Protein AF-A0A173KRX0-F1 (afdb_monomer)

Foldseek 3Di:
DPVPPDDPPDPDDDDDDDDPLLVLLVVLLVLCCVPPVPPDQFALPPFDDDDQQDDDPPDDPVVSVLLRLLLQLLLQLCNVCVPLLSQLSPDPPPDPSNVVSCVVSVVSSVVSDDPPDDRDDDSSSSNSSNSVNSSVSVVRRVVVVVVD

Mean predicted aligned error: 7.64 Å

Nearest PDB structures (foldseek):
  8dpv-assembly1_A  TM=2.371E-01  e=1.004E+00  Homo sapiens
  3hmx-assembly1_B  TM=1.964E-01  e=2.268E+00  Homo sapiens
  3qwr-assembly1_B  TM=2.441E-01  e=6.955E+00  Homo sapiens

Solvent-accessible surface area (backbone atoms only — not comparable to full-atom values): 8894 Å² total; per-residue (Å²): 139,67,82,84,74,68,55,103,80,79,77,86,83,78,91,83,78,81,56,66,68,61,52,52,18,55,50,24,40,51,51,34,55,73,76,43,68,89,54,75,82,70,77,54,90,86,55,76,86,82,89,65,88,78,72,60,92,94,60,56,72,66,59,45,50,52,53,38,51,50,40,52,36,22,38,46,17,31,63,72,31,42,61,36,44,49,47,32,53,72,27,56,87,95,36,71,59,25,55,51,22,48,60,66,34,42,63,33,42,58,75,51,54,62,97,90,65,91,81,88,79,52,71,70,59,51,51,19,30,34,18,41,31,48,37,55,51,50,54,51,42,57,50,62,60,74,76,108

Structure (mmCIF, N/CA/C/O backbone):
data_AF-A0A173KRX0-F1
#
_entry.id   AF-A0A173KRX0-F1
#
loop_
_atom_site.group_PDB
_atom_site.id
_atom_site.type_symbol
_atom_site.label_atom_id
_atom_site.label_alt_id
_atom_site.label_comp_id
_atom_site.label_asym_id
_atom_site.label_entity_id
_atom_site.label_seq_id
_atom_site.pdbx_PDB_ins_code
_atom_site.Cartn_x
_atom_site.Cartn_y
_atom_site.Cartn_z
_atom_site.occupancy
_atom_site.B_iso_or_equiv
_atom_site.auth_seq_id
_atom_site.auth_comp_id
_atom_site.auth_asym_id
_atom_site.auth_atom_id
_atom_site.pdbx_PDB_model_num
ATOM 1 N N . MET A 1 1 ? -28.549 6.363 -14.916 1.00 44.50 1 MET A N 1
ATOM 2 C CA . MET A 1 1 ? -28.142 7.748 -14.575 1.00 44.50 1 MET A CA 1
ATOM 3 C C . MET A 1 1 ? -26.772 8.143 -15.168 1.00 44.50 1 MET A C 1
ATOM 5 O O . MET A 1 1 ? -26.168 9.082 -14.681 1.00 44.50 1 MET A O 1
ATOM 9 N N . LEU A 1 2 ? -26.300 7.483 -16.242 1.00 48.38 2 LEU A N 1
ATOM 10 C CA . LEU A 1 2 ? -25.045 7.814 -16.955 1.00 48.38 2 LEU A CA 1
ATOM 11 C C . LEU A 1 2 ? -25.269 8.595 -18.266 1.00 48.38 2 LEU A C 1
ATOM 13 O O . LEU A 1 2 ? -24.358 9.235 -18.773 1.00 48.38 2 LEU A O 1
ATOM 17 N N . LEU A 1 3 ? -26.500 8.603 -18.787 1.00 51.94 3 LEU A N 1
ATOM 18 C CA . LEU A 1 3 ? -26.854 9.247 -20.059 1.00 51.94 3 LEU A CA 1
ATOM 19 C C . LEU A 1 3 ? -26.832 10.786 -20.043 1.00 51.94 3 LEU A C 1
ATOM 21 O O . LEU A 1 3 ? -26.983 11.395 -21.092 1.00 51.94 3 LEU A O 1
ATOM 25 N N . LYS A 1 4 ? -26.653 11.429 -18.882 1.00 53.41 4 LYS A N 1
ATOM 26 C CA . LYS A 1 4 ? -26.661 12.900 -18.767 1.00 53.41 4 LYS A CA 1
ATOM 27 C C . LYS A 1 4 ? -25.275 13.554 -18.809 1.00 53.41 4 LYS A C 1
ATOM 29 O O . LYS A 1 4 ? -25.204 14.775 -18.800 1.00 53.41 4 LYS A O 1
ATOM 34 N N . VAL A 1 5 ? -24.192 12.773 -18.838 1.00 56.44 5 VAL A N 1
ATOM 35 C CA . VAL A 1 5 ? -22.811 13.306 -18.802 1.00 56.44 5 VAL A CA 1
ATOM 36 C C . VAL A 1 5 ? -22.152 13.300 -20.189 1.00 56.44 5 VAL A C 1
ATOM 38 O O . VAL A 1 5 ? -21.197 14.032 -20.431 1.00 56.44 5 VAL A O 1
ATOM 41 N N . ALA A 1 6 ? -22.688 12.528 -21.136 1.00 51.81 6 ALA A N 1
ATOM 42 C CA . ALA A 1 6 ? -22.221 12.516 -22.515 1.00 51.81 6 ALA A CA 1
ATOM 43 C C . ALA A 1 6 ? -22.904 13.635 -23.316 1.00 51.81 6 ALA A C 1
ATOM 45 O O . ALA A 1 6 ? -23.933 13.421 -23.950 1.00 51.81 6 ALA A O 1
ATOM 46 N N . ILE A 1 7 ? -22.346 14.844 -23.285 1.00 59.34 7 ILE A N 1
ATOM 47 C CA . ILE A 1 7 ? -22.603 15.811 -24.359 1.00 59.34 7 ILE A CA 1
ATOM 48 C C . ILE A 1 7 ? -21.869 15.341 -25.624 1.00 59.34 7 ILE A C 1
ATOM 50 O O . ILE A 1 7 ? -20.777 14.777 -25.528 1.00 59.34 7 ILE A O 1
ATOM 54 N N . ASN A 1 8 ? -22.492 15.558 -26.789 1.00 55.41 8 ASN A N 1
ATOM 55 C CA . ASN A 1 8 ? -22.179 15.010 -28.127 1.00 55.41 8 ASN A CA 1
ATOM 56 C C . ASN A 1 8 ? -20.752 15.259 -28.679 1.00 55.41 8 ASN A C 1
ATOM 58 O O . ASN A 1 8 ? -20.499 15.047 -29.861 1.00 55.41 8 ASN A O 1
ATOM 62 N N . SER A 1 9 ? -19.809 15.698 -27.853 1.00 56.34 9 SER A N 1
ATOM 63 C CA . SER A 1 9 ? -18.443 16.063 -28.230 1.00 56.34 9 SER A CA 1
ATOM 64 C C . SER A 1 9 ? -17.357 15.529 -27.285 1.00 56.34 9 SER A C 1
ATOM 66 O O . SER A 1 9 ? -16.184 15.670 -27.611 1.00 56.34 9 SER A O 1
ATOM 68 N N . CYS A 1 10 ? -17.688 14.888 -26.153 1.00 59.56 10 CYS A N 1
ATOM 69 C CA . CYS A 1 10 ? -16.671 14.559 -25.138 1.00 59.56 10 CYS A CA 1
ATOM 70 C C . CYS A 1 10 ? -16.221 13.093 -25.052 1.00 59.56 10 CYS A C 1
ATOM 72 O O . CYS A 1 10 ? -15.238 12.841 -24.367 1.00 59.56 10 CYS A O 1
ATOM 74 N N . LEU A 1 11 ? -16.871 12.130 -25.717 1.00 61.84 11 LEU A N 1
ATOM 75 C CA . LEU A 1 11 ? -16.482 10.706 -25.617 1.00 61.84 11 LEU A CA 1
ATOM 76 C C . LEU A 1 11 ? -16.755 9.865 -26.881 1.00 61.84 11 LEU A C 1
ATOM 78 O O . LEU A 1 11 ? -16.624 8.647 -26.835 1.00 61.84 11 LEU A O 1
ATOM 82 N N . LEU A 1 12 ? -17.159 10.474 -28.001 1.00 58.03 12 LEU A N 1
ATOM 83 C CA . LEU A 1 12 ? -17.610 9.711 -29.176 1.00 58.03 12 LEU A CA 1
ATOM 84 C C . LEU A 1 12 ? -16.459 9.198 -30.053 1.00 58.03 12 LEU A C 1
ATOM 86 O O . LEU A 1 12 ? -16.559 8.097 -30.587 1.00 58.03 12 LEU A O 1
ATOM 90 N N . ASN A 1 13 ? -15.354 9.945 -30.150 1.00 64.12 13 ASN A N 1
ATOM 91 C CA . ASN A 1 13 ? -14.238 9.611 -31.035 1.00 64.12 13 ASN A CA 1
ATOM 92 C C . ASN A 1 13 ? -12.912 9.682 -30.261 1.00 64.12 13 ASN A C 1
ATOM 94 O O . ASN A 1 13 ? -12.391 10.766 -30.006 1.00 64.12 13 ASN A O 1
ATOM 98 N N . GLY A 1 14 ? -12.365 8.526 -29.885 1.00 63.56 14 GLY A N 1
ATOM 99 C CA . GLY A 1 14 ? -11.047 8.412 -29.263 1.00 63.56 14 GLY A CA 1
ATOM 100 C C . GLY A 1 14 ? -10.710 6.964 -28.914 1.00 63.56 14 GLY A C 1
ATOM 101 O O . GLY A 1 14 ? -11.547 6.235 -28.389 1.00 63.56 14 GLY A O 1
ATOM 102 N N . SER A 1 15 ? -9.482 6.528 -29.196 1.00 69.75 15 SER A N 1
ATOM 103 C CA . SER A 1 15 ? -8.978 5.248 -28.696 1.00 69.75 15 SER A CA 1
ATOM 104 C C . SER A 1 15 ? -8.484 5.436 -27.261 1.00 69.75 15 SER A C 1
ATOM 106 O O . SER A 1 15 ? -7.408 5.994 -27.042 1.00 69.75 15 SER A O 1
ATOM 108 N N . MET A 1 16 ? -9.260 4.993 -26.273 1.00 68.56 16 MET A N 1
ATOM 109 C CA . MET A 1 16 ? -8.800 4.948 -24.883 1.00 68.56 16 MET A CA 1
ATOM 110 C C . MET A 1 16 ? -8.031 3.651 -24.636 1.00 68.56 16 MET A C 1
ATOM 112 O O . MET A 1 16 ? -8.561 2.560 -24.832 1.00 68.56 16 MET A O 1
ATOM 116 N N . THR A 1 17 ? -6.792 3.760 -24.164 1.00 74.50 17 THR A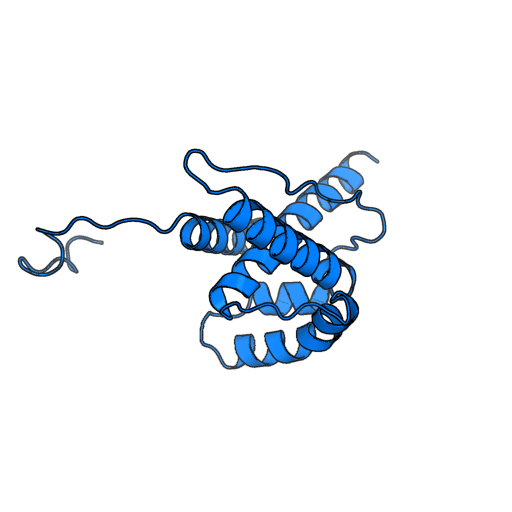 N 1
ATOM 117 C CA . THR A 1 17 ? -6.023 2.611 -23.675 1.00 74.50 17 THR A CA 1
ATOM 118 C C . THR A 1 17 ? -6.045 2.593 -22.155 1.00 74.50 17 THR A C 1
ATOM 120 O O . THR A 1 17 ? -5.657 3.570 -21.513 1.00 74.50 17 THR A O 1
ATOM 123 N N . LEU A 1 18 ? -6.458 1.474 -21.564 1.00 74.56 18 LEU A N 1
ATOM 124 C CA . LEU A 1 18 ? -6.331 1.267 -20.126 1.00 74.56 18 LEU A CA 1
ATOM 125 C C . LEU A 1 18 ? -4.895 0.868 -19.796 1.00 74.56 18 LEU A C 1
ATOM 127 O O . LEU A 1 18 ? -4.373 -0.120 -20.312 1.00 74.56 18 LEU A O 1
ATOM 131 N N . ASN A 1 19 ? -4.264 1.616 -18.896 1.00 81.94 19 ASN A N 1
ATOM 132 C CA . ASN A 1 19 ? -3.000 1.197 -18.315 1.00 81.94 19 ASN A CA 1
ATOM 133 C C . ASN A 1 19 ? -3.265 0.024 -17.354 1.00 81.94 19 ASN A C 1
ATOM 135 O O . ASN A 1 19 ? -4.010 0.165 -16.382 1.00 81.94 19 ASN A O 1
ATOM 139 N N . SER A 1 20 ? -2.667 -1.137 -17.626 1.00 79.25 20 SER A N 1
ATOM 140 C CA . SER A 1 20 ? -2.907 -2.368 -16.863 1.00 79.25 20 SER A CA 1
ATOM 141 C C . SER A 1 20 ? -2.507 -2.244 -15.391 1.00 79.25 20 SER A C 1
ATOM 143 O O . SER A 1 20 ? -3.209 -2.761 -14.521 1.00 79.25 20 SER A O 1
ATOM 145 N N . SER A 1 21 ? -1.428 -1.519 -15.090 1.00 78.00 21 SER A N 1
ATOM 146 C CA . SER A 1 21 ? -0.987 -1.254 -13.718 1.00 78.00 21 SER A CA 1
ATOM 147 C C . SER A 1 21 ? -1.972 -0.351 -12.979 1.00 78.00 21 SER A C 1
ATOM 149 O O . SER A 1 21 ? -2.309 -0.637 -11.834 1.00 78.00 21 SER A O 1
ATOM 151 N N . ALA A 1 22 ? -2.484 0.694 -13.635 1.00 82.25 22 ALA A N 1
ATOM 152 C CA . ALA A 1 22 ? -3.478 1.587 -13.045 1.00 82.25 22 ALA A CA 1
ATOM 153 C C . ALA A 1 22 ? -4.817 0.886 -12.798 1.00 82.25 22 ALA A C 1
ATOM 155 O O . ALA A 1 22 ? -5.406 1.035 -11.729 1.00 82.25 22 ALA A O 1
ATOM 156 N N . TYR A 1 23 ? -5.266 0.070 -13.754 1.00 87.06 23 TYR A N 1
ATOM 157 C CA . TYR A 1 23 ? -6.458 -0.756 -13.590 1.00 87.06 23 TYR A CA 1
ATOM 158 C C . TYR A 1 23 ? -6.307 -1.732 -12.416 1.00 87.06 23 TYR A C 1
ATOM 160 O O . TYR A 1 23 ? -7.178 -1.804 -11.552 1.00 87.06 23 TYR A O 1
ATOM 168 N N . ARG A 1 24 ? -5.179 -2.452 -12.342 1.00 87.19 24 ARG A N 1
ATOM 169 C CA . ARG A 1 24 ? -4.897 -3.403 -11.256 1.00 87.19 24 ARG A CA 1
ATOM 170 C C . ARG A 1 24 ? -4.844 -2.713 -9.891 1.00 87.19 24 ARG A C 1
ATOM 172 O O . ARG A 1 24 ? -5.403 -3.241 -8.936 1.00 87.19 24 ARG A O 1
ATOM 179 N N . ALA A 1 25 ? -4.214 -1.541 -9.813 1.00 87.69 25 ALA A N 1
ATOM 180 C CA . ALA A 1 25 ? -4.172 -0.726 -8.602 1.00 87.69 25 ALA A CA 1
ATOM 181 C C . ALA A 1 25 ? -5.584 -0.365 -8.114 1.00 87.69 25 ALA A C 1
ATOM 183 O O . ALA A 1 25 ? -5.920 -0.628 -6.962 1.00 87.69 25 ALA A O 1
ATOM 184 N N . ALA A 1 26 ? -6.426 0.163 -9.007 1.00 90.25 26 ALA A N 1
ATOM 185 C CA . ALA A 1 26 ? -7.807 0.511 -8.683 1.00 90.25 26 ALA A CA 1
ATOM 186 C C . ALA A 1 26 ? -8.639 -0.716 -8.274 1.00 90.25 26 ALA A C 1
ATOM 188 O O . ALA A 1 26 ? -9.442 -0.639 -7.348 1.00 90.25 26 ALA A O 1
ATOM 189 N N . ALA A 1 27 ? -8.428 -1.864 -8.924 1.00 93.44 27 ALA A N 1
ATOM 190 C CA . ALA A 1 27 ? -9.130 -3.096 -8.583 1.00 93.44 27 ALA A CA 1
ATOM 191 C C . ALA A 1 27 ? -8.831 -3.547 -7.145 1.00 93.44 27 ALA A C 1
ATOM 193 O O . ALA A 1 27 ? -9.764 -3.829 -6.398 1.00 93.44 27 ALA A O 1
ATOM 194 N N . TYR A 1 28 ? -7.561 -3.586 -6.730 1.00 95.31 28 TYR A N 1
ATOM 195 C CA . TYR A 1 28 ? -7.213 -4.004 -5.367 1.00 95.31 28 TYR A CA 1
ATOM 196 C C . TYR A 1 28 ? -7.640 -3.007 -4.295 1.00 95.31 28 TYR A C 1
ATOM 198 O O . TYR A 1 28 ? -8.037 -3.432 -3.211 1.00 95.31 28 TYR A O 1
ATOM 206 N N . ASP A 1 29 ? -7.615 -1.711 -4.604 1.00 93.12 29 ASP A N 1
ATOM 207 C CA . ASP A 1 29 ? -8.164 -0.684 -3.721 1.00 93.12 29 ASP A CA 1
ATOM 208 C C . ASP A 1 29 ? -9.649 -0.956 -3.430 1.00 93.12 29 ASP A C 1
ATOM 210 O O . ASP A 1 29 ? -10.054 -1.089 -2.272 1.00 93.12 29 ASP A O 1
ATOM 214 N N . VAL A 1 30 ? -10.450 -1.167 -4.479 1.00 95.00 30 VAL A N 1
ATOM 215 C CA . VAL A 1 30 ? -11.880 -1.479 -4.349 1.00 95.00 30 VAL A CA 1
ATOM 216 C C . VAL A 1 30 ? -12.105 -2.817 -3.644 1.00 95.00 30 VAL A C 1
ATOM 218 O O . VAL A 1 30 ? -12.923 -2.886 -2.728 1.00 95.00 30 VAL A O 1
ATOM 221 N N . LEU A 1 31 ? -11.379 -3.872 -4.023 1.00 97.38 31 LEU A N 1
ATOM 222 C CA . LEU A 1 31 ? -11.508 -5.194 -3.399 1.00 97.38 31 LEU A CA 1
ATOM 223 C C . LEU A 1 31 ? -11.237 -5.134 -1.892 1.00 97.38 31 LEU A C 1
ATOM 225 O O . LEU A 1 31 ? -11.996 -5.698 -1.105 1.00 97.38 31 LEU A O 1
ATOM 229 N N . TYR A 1 32 ? -10.214 -4.389 -1.465 1.00 97.31 32 TYR A N 1
ATOM 230 C CA . TYR A 1 32 ? -9.931 -4.214 -0.045 1.00 97.31 32 TYR A CA 1
ATOM 231 C C . TYR A 1 32 ? -11.054 -3.467 0.686 1.00 97.31 32 TYR A C 1
ATOM 233 O O . TYR A 1 32 ? -11.481 -3.878 1.768 1.00 97.31 32 TYR A O 1
ATOM 241 N N . HIS A 1 33 ? -11.588 -2.400 0.084 1.00 96.69 33 HIS A N 1
ATOM 242 C CA . HIS A 1 33 ? -12.721 -1.669 0.649 1.00 96.69 33 HIS A CA 1
ATOM 243 C C . HIS A 1 33 ? -13.977 -2.535 0.784 1.00 96.69 33 HIS A C 1
ATOM 245 O O . HIS A 1 33 ? -14.727 -2.381 1.750 1.00 96.69 33 HIS A O 1
ATOM 251 N N . LEU A 1 34 ? -14.240 -3.418 -0.178 1.00 96.81 34 LEU A N 1
ATOM 252 C CA . LEU A 1 34 ? -15.401 -4.303 -0.140 1.00 96.81 34 LEU A CA 1
ATOM 253 C C . LEU A 1 34 ? -15.255 -5.363 0.952 1.00 96.81 34 LEU A C 1
ATOM 255 O O . LEU A 1 34 ? -16.171 -5.528 1.759 1.00 96.81 34 LEU A O 1
ATOM 259 N N . ASP A 1 35 ? -14.094 -6.011 1.017 1.00 96.75 35 ASP A N 1
ATOM 260 C CA . ASP A 1 35 ? -13.918 -7.209 1.832 1.00 96.75 35 ASP A CA 1
ATOM 261 C C . ASP A 1 35 ? -13.461 -6.917 3.267 1.00 96.75 35 ASP A C 1
ATOM 263 O O . ASP A 1 35 ? -13.807 -7.683 4.161 1.00 96.75 35 ASP A O 1
ATOM 267 N N . PHE A 1 36 ? -12.686 -5.851 3.511 1.00 96.62 36 PHE A N 1
ATOM 268 C CA . PHE A 1 36 ? -11.933 -5.678 4.767 1.00 96.62 36 PHE A CA 1
ATOM 269 C C . PHE A 1 36 ? -12.142 -4.332 5.478 1.00 96.62 36 PHE A C 1
ATOM 271 O O . PHE A 1 36 ? -11.699 -4.169 6.617 1.00 96.62 36 PHE A O 1
ATOM 278 N N . LYS A 1 37 ? -12.855 -3.353 4.892 1.00 95.50 37 LYS A N 1
ATOM 279 C CA . LYS A 1 37 ? -13.011 -2.016 5.521 1.00 95.50 37 LYS A CA 1
ATOM 280 C C . LYS A 1 37 ? -13.641 -2.039 6.920 1.00 95.50 37 LYS A C 1
ATOM 282 O O . LYS A 1 37 ? -13.422 -1.115 7.700 1.00 95.50 37 LYS A O 1
ATOM 287 N N . LYS A 1 38 ? -14.449 -3.062 7.218 1.00 94.81 38 LYS A N 1
ATOM 288 C CA . LYS A 1 38 ? -15.143 -3.237 8.505 1.00 94.81 38 LYS A CA 1
ATOM 289 C C . LYS A 1 38 ? -14.391 -4.149 9.477 1.00 94.81 38 LYS A C 1
ATOM 291 O O . LYS A 1 38 ? -14.804 -4.262 10.623 1.00 94.81 38 LYS A O 1
ATOM 296 N N . GLU A 1 39 ? -13.324 -4.802 9.027 1.00 91.38 39 GLU A N 1
ATOM 297 C CA . GLU A 1 39 ? -12.532 -5.713 9.851 1.00 91.38 39 GLU A CA 1
ATOM 298 C C . GLU A 1 39 ? -11.404 -4.965 10.560 1.00 91.38 39 GLU A C 1
ATOM 300 O O . GLU A 1 39 ? -10.896 -3.952 10.059 1.00 91.38 39 GLU A O 1
ATOM 305 N N . ALA A 1 40 ? -11.016 -5.480 11.727 1.00 88.25 40 ALA A N 1
ATOM 306 C CA . ALA A 1 40 ? -9.809 -5.040 12.409 1.00 88.25 40 ALA A CA 1
ATOM 307 C C . ALA A 1 40 ? -8.565 -5.362 11.555 1.00 88.25 40 ALA A C 1
ATOM 309 O O . ALA A 1 40 ? -8.607 -6.289 10.741 1.00 88.25 40 ALA A O 1
ATOM 310 N N . PRO A 1 41 ? -7.457 -4.615 11.716 1.00 87.06 41 PRO A N 1
ATOM 311 C CA . PRO A 1 41 ? -6.189 -4.968 11.088 1.00 87.06 41 PRO A CA 1
ATOM 312 C C . PRO A 1 41 ? -5.804 -6.418 11.408 1.00 87.06 41 PRO A C 1
ATOM 314 O O . PRO A 1 41 ? -5.862 -6.840 12.562 1.00 87.06 41 PRO A O 1
ATOM 317 N N . LEU A 1 42 ? -5.440 -7.173 10.374 1.00 90.75 42 LEU A N 1
ATOM 318 C CA . LEU A 1 42 ? -5.009 -8.562 10.498 1.00 90.75 42 LEU A CA 1
ATOM 319 C C . LEU A 1 42 ? -3.501 -8.626 10.767 1.00 90.75 42 LEU A C 1
ATOM 321 O O . LEU A 1 42 ? -2.750 -7.754 10.331 1.00 90.75 42 LEU A O 1
ATOM 325 N N . ASP A 1 43 ? -3.070 -9.681 11.456 1.00 89.88 43 ASP A N 1
ATOM 326 C CA . ASP A 1 43 ? -1.653 -10.008 11.607 1.00 89.88 43 ASP A CA 1
ATOM 327 C C . ASP A 1 43 ? -1.168 -10.848 10.414 1.00 89.88 43 ASP A C 1
ATOM 329 O O . ASP A 1 43 ? -1.811 -11.823 10.014 1.00 89.88 43 ASP A O 1
ATOM 333 N N . PHE A 1 44 ? -0.019 -10.469 9.852 1.00 93.69 44 PHE A N 1
ATOM 334 C CA . PHE A 1 44 ? 0.606 -11.123 8.701 1.00 93.69 44 PHE A CA 1
ATOM 335 C C . PHE A 1 44 ? 1.888 -11.892 9.050 1.00 93.69 44 PHE A C 1
ATOM 337 O O . PHE A 1 44 ? 2.510 -12.466 8.153 1.00 93.69 44 PHE A O 1
ATOM 344 N N . SER A 1 45 ? 2.281 -11.939 10.327 1.00 87.31 45 SER A N 1
ATOM 345 C CA . SER A 1 45 ? 3.520 -12.570 10.806 1.00 87.31 45 SER A CA 1
ATOM 346 C C . SER A 1 45 ? 3.665 -14.045 10.403 1.00 87.31 45 SER A C 1
ATOM 348 O O . SER A 1 45 ? 4.760 -14.503 10.088 1.00 87.31 45 SER A O 1
ATOM 350 N N . SER A 1 46 ? 2.551 -14.779 10.352 1.00 86.81 46 SER A N 1
ATOM 351 C CA . SER A 1 46 ? 2.500 -16.217 10.044 1.00 86.81 46 SER A CA 1
ATOM 352 C C . SER A 1 46 ? 2.143 -16.539 8.589 1.00 86.81 46 SER A C 1
ATOM 354 O O . SER A 1 46 ? 2.003 -17.707 8.226 1.00 86.81 46 SER A O 1
ATOM 356 N N . ILE A 1 47 ? 1.985 -15.523 7.737 1.00 92.50 47 ILE A N 1
ATOM 357 C CA . ILE A 1 47 ? 1.560 -15.705 6.347 1.00 92.50 47 ILE A CA 1
ATOM 358 C C . ILE A 1 47 ? 2.770 -15.958 5.462 1.00 92.50 47 ILE A C 1
ATOM 360 O O . ILE A 1 47 ? 3.717 -15.170 5.451 1.00 92.50 47 ILE A O 1
ATOM 364 N N . THR A 1 48 ? 2.721 -17.025 4.667 1.00 86.19 48 THR A N 1
ATOM 365 C CA . THR A 1 48 ? 3.783 -17.362 3.712 1.00 86.19 48 THR A CA 1
ATOM 366 C C . THR A 1 48 ? 4.056 -16.208 2.739 1.00 86.19 48 THR A C 1
ATOM 368 O O . THR A 1 48 ? 3.121 -15.473 2.398 1.00 86.19 48 THR A O 1
ATOM 371 N N . PRO A 1 49 ? 5.307 -16.025 2.276 1.00 84.50 49 PRO A N 1
ATOM 372 C CA . PRO A 1 49 ? 5.640 -15.013 1.277 1.00 84.50 49 PRO A CA 1
ATOM 373 C C . PRO A 1 49 ? 4.763 -15.119 0.029 1.00 84.50 49 PRO A C 1
ATOM 375 O O . PRO A 1 49 ? 4.411 -16.214 -0.414 1.00 84.50 49 PRO A O 1
ATOM 378 N N . ILE A 1 50 ? 4.387 -13.970 -0.529 1.00 86.12 50 ILE A N 1
ATOM 379 C CA . ILE A 1 50 ? 3.552 -13.915 -1.722 1.00 86.12 50 ILE A CA 1
ATOM 380 C C . ILE A 1 50 ? 4.440 -13.968 -2.966 1.00 86.12 50 ILE A C 1
ATOM 382 O O . ILE A 1 50 ? 5.335 -13.148 -3.149 1.00 86.12 50 ILE A O 1
ATOM 386 N N . GLU A 1 51 ? 4.127 -14.876 -3.889 1.00 84.25 51 GLU A N 1
ATOM 387 C CA . GLU A 1 51 ? 4.791 -14.916 -5.192 1.00 84.25 51 GLU A CA 1
ATOM 388 C C . GLU A 1 51 ? 4.210 -13.862 -6.154 1.00 84.25 51 GLU A C 1
ATOM 390 O O . GLU A 1 51 ? 2.995 -13.784 -6.396 1.00 84.25 51 GLU A O 1
ATOM 395 N N . TYR A 1 52 ? 5.095 -13.036 -6.723 1.00 80.50 52 TYR A N 1
ATOM 396 C CA . TYR A 1 52 ? 4.756 -11.889 -7.583 1.00 80.50 52 TYR A CA 1
ATOM 397 C C . TYR A 1 52 ? 5.225 -12.029 -9.042 1.00 80.50 52 TYR A C 1
ATOM 399 O O . TYR A 1 52 ? 5.092 -11.085 -9.825 1.00 80.50 52 TYR A O 1
ATOM 407 N N . VAL A 1 53 ? 5.738 -13.202 -9.425 1.00 64.81 53 VAL A N 1
ATOM 408 C CA . VAL A 1 53 ? 6.500 -13.459 -10.668 1.00 64.81 53 VAL A CA 1
ATOM 409 C C . VAL A 1 53 ? 5.643 -13.549 -11.947 1.00 64.81 53 VAL A C 1
ATOM 411 O O . VAL A 1 53 ? 6.048 -14.134 -12.946 1.00 64.81 53 VAL A O 1
ATOM 414 N N . GLN A 1 54 ? 4.442 -12.973 -11.963 1.00 63.91 54 GLN A N 1
ATOM 415 C CA . GLN A 1 54 ? 3.559 -13.065 -13.128 1.00 63.91 54 GLN A CA 1
ATOM 416 C C . GLN A 1 54 ? 3.912 -11.998 -14.173 1.00 63.91 54 GLN A C 1
ATOM 418 O O . GLN A 1 54 ? 3.656 -10.806 -13.973 1.00 63.91 54 GLN A O 1
ATOM 423 N N . ARG A 1 55 ? 4.493 -12.437 -15.298 1.00 63.19 55 ARG A N 1
ATOM 424 C CA . ARG A 1 55 ? 4.779 -11.608 -16.479 1.00 63.19 55 ARG A CA 1
ATOM 425 C C . ARG A 1 55 ? 3.526 -11.500 -17.349 1.00 63.19 55 ARG A C 1
ATOM 427 O O . ARG A 1 55 ? 2.996 -12.508 -17.810 1.00 63.19 55 ARG A O 1
ATOM 434 N N . GLY A 1 56 ? 3.063 -10.277 -17.601 1.00 66.06 56 GLY A N 1
ATOM 435 C CA . GLY A 1 56 ? 1.982 -10.036 -18.559 1.00 66.06 56 GLY A CA 1
ATOM 436 C C . GLY A 1 56 ? 2.426 -10.312 -20.001 1.00 66.06 56 GLY A C 1
ATOM 437 O O . GLY A 1 56 ? 3.584 -10.088 -20.360 1.00 66.06 56 GLY A O 1
ATOM 438 N N . LYS A 1 57 ? 1.504 -10.773 -20.855 1.00 68.50 57 LYS A N 1
ATOM 439 C CA . LYS A 1 57 ? 1.758 -10.926 -22.297 1.00 68.50 57 LYS A CA 1
ATOM 440 C C . LYS A 1 57 ? 2.140 -9.562 -22.897 1.00 68.50 57 LYS A C 1
ATOM 442 O O . LYS A 1 57 ? 1.401 -8.600 -22.725 1.00 68.50 57 LYS A O 1
ATOM 447 N N 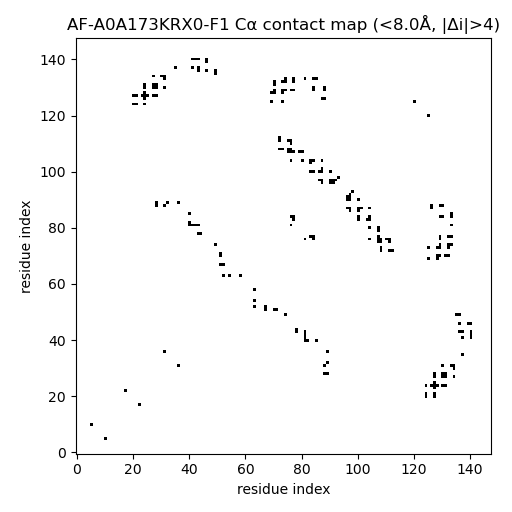. GLY A 1 58 ? 3.278 -9.490 -23.593 1.00 70.75 58 GLY A N 1
ATOM 448 C CA . GLY A 1 58 ? 3.776 -8.255 -24.224 1.00 70.75 58 GLY A CA 1
ATOM 449 C C . GLY A 1 58 ? 4.631 -7.346 -23.329 1.00 70.75 58 GLY A C 1
ATOM 450 O O . GLY A 1 58 ? 4.992 -6.256 -23.751 1.00 70.75 58 GLY A O 1
ATOM 451 N N . MET A 1 59 ? 4.969 -7.781 -22.113 1.00 74.31 59 MET A N 1
ATOM 452 C CA . MET A 1 59 ? 5.793 -7.021 -21.169 1.00 74.31 59 MET A CA 1
ATOM 453 C C . MET A 1 59 ? 7.286 -7.341 -21.340 1.00 74.31 59 MET A C 1
ATOM 455 O O . MET A 1 59 ? 7.643 -8.515 -21.499 1.00 74.31 59 MET A O 1
ATOM 459 N N . THR A 1 60 ? 8.161 -6.331 -21.287 1.00 81.12 60 THR A N 1
ATOM 460 C CA . THR A 1 60 ? 9.624 -6.526 -21.329 1.00 81.12 60 THR A CA 1
ATOM 461 C C . THR A 1 60 ? 10.128 -7.222 -20.055 1.00 81.12 60 THR A C 1
ATOM 463 O O . THR A 1 60 ? 9.390 -7.353 -19.072 1.00 81.12 60 THR A O 1
ATOM 466 N N . ALA A 1 61 ? 11.356 -7.745 -20.074 1.00 78.19 61 ALA A N 1
ATOM 467 C CA . ALA A 1 61 ? 11.932 -8.392 -18.892 1.00 78.19 61 ALA A CA 1
ATOM 468 C C . ALA A 1 61 ? 12.261 -7.356 -17.804 1.00 78.19 61 ALA A C 1
ATOM 470 O O . ALA A 1 61 ? 12.051 -7.601 -16.617 1.00 78.19 61 ALA A O 1
ATOM 471 N N . GLU A 1 62 ? 12.701 -6.180 -18.231 1.00 76.94 62 GLU A N 1
ATOM 472 C CA . GLU A 1 62 ? 13.069 -5.030 -17.419 1.00 76.94 62 GLU A CA 1
ATOM 473 C C . GLU A 1 62 ? 11.847 -4.463 -16.692 1.00 76.94 62 GLU A C 1
ATOM 475 O O . GLU A 1 62 ? 11.871 -4.301 -15.470 1.00 76.94 62 GLU A O 1
ATOM 480 N N . ASP A 1 63 ? 10.735 -4.263 -17.408 1.00 74.88 63 ASP A N 1
ATOM 481 C CA . ASP A 1 63 ? 9.475 -3.843 -16.791 1.00 74.88 63 ASP A CA 1
ATOM 482 C C . ASP A 1 63 ? 9.005 -4.882 -15.767 1.00 74.88 63 ASP A C 1
ATOM 484 O O . ASP A 1 63 ? 8.482 -4.534 -14.705 1.00 74.88 63 ASP A O 1
ATOM 488 N N . ALA A 1 64 ? 9.168 -6.175 -16.077 1.00 76.31 64 ALA A N 1
ATOM 489 C CA . ALA A 1 64 ? 8.709 -7.260 -15.209 1.00 76.31 64 ALA A CA 1
ATOM 490 C C . ALA A 1 64 ? 9.523 -7.307 -13.916 1.00 76.31 64 ALA A C 1
ATOM 492 O O . ALA A 1 64 ? 8.951 -7.456 -12.831 1.00 76.31 64 ALA A O 1
ATOM 493 N N . ALA A 1 65 ? 10.835 -7.099 -14.021 1.00 78.06 65 ALA A N 1
ATOM 494 C CA . ALA A 1 65 ? 11.717 -6.938 -12.877 1.00 78.06 65 ALA A CA 1
ATOM 495 C C . ALA A 1 65 ? 11.311 -5.720 -12.033 1.00 78.06 65 ALA A C 1
ATOM 497 O O . ALA A 1 65 ? 11.121 -5.860 -10.825 1.00 78.06 65 ALA A O 1
ATOM 498 N N . GLY A 1 66 ? 11.074 -4.560 -12.656 1.00 79.25 66 GLY A N 1
ATOM 499 C CA . GLY A 1 66 ? 10.664 -3.339 -11.956 1.00 79.25 66 GLY A CA 1
ATOM 500 C C . GLY A 1 66 ? 9.357 -3.495 -11.170 1.00 79.25 66 GLY A C 1
ATOM 501 O O . GLY A 1 66 ? 9.288 -3.135 -9.993 1.00 79.25 66 GLY A O 1
ATOM 502 N N . GLN A 1 67 ? 8.326 -4.098 -11.774 1.00 81.75 67 GLN A N 1
ATOM 503 C CA . GLN A 1 67 ? 7.066 -4.374 -11.069 1.00 81.75 67 GLN A CA 1
ATOM 504 C C . GLN A 1 67 ? 7.242 -5.388 -9.934 1.00 81.75 67 GLN A C 1
ATOM 506 O O . GLN A 1 67 ? 6.620 -5.244 -8.882 1.00 81.75 67 GLN A O 1
ATOM 511 N N . SER A 1 68 ? 8.082 -6.407 -10.130 1.00 84.50 68 SER A N 1
ATOM 512 C CA . SER A 1 68 ? 8.382 -7.404 -9.100 1.00 84.50 68 SER A CA 1
ATOM 513 C C . SER A 1 68 ? 9.053 -6.766 -7.882 1.00 84.50 68 SER A C 1
ATOM 515 O O . SER A 1 68 ? 8.643 -7.030 -6.753 1.00 84.50 68 SER A O 1
ATOM 517 N N . VAL A 1 69 ? 10.015 -5.860 -8.094 1.00 88.12 69 VAL A N 1
ATOM 518 C CA . VAL A 1 69 ? 10.683 -5.128 -7.005 1.00 88.12 69 VAL A CA 1
ATOM 519 C C . VAL A 1 69 ? 9.686 -4.277 -6.218 1.00 88.12 69 VAL A C 1
ATOM 521 O O . VAL A 1 69 ? 9.653 -4.367 -4.994 1.00 88.12 69 VAL A O 1
ATOM 524 N N . LEU A 1 70 ? 8.822 -3.507 -6.891 1.00 89.81 70 LEU A N 1
ATOM 525 C CA . LEU A 1 70 ? 7.827 -2.673 -6.201 1.00 89.81 70 LEU A CA 1
ATOM 526 C C . LEU A 1 70 ? 6.787 -3.492 -5.433 1.00 89.81 70 LEU A C 1
ATOM 528 O O . LEU A 1 70 ? 6.384 -3.097 -4.341 1.00 89.81 70 LEU A O 1
ATOM 532 N N . ARG A 1 71 ? 6.381 -4.650 -5.962 1.00 91.19 71 ARG A N 1
ATOM 533 C CA . ARG A 1 71 ? 5.486 -5.575 -5.255 1.00 91.19 71 ARG A CA 1
ATOM 534 C C . ARG A 1 71 ? 6.133 -6.150 -4.001 1.00 91.19 71 ARG A C 1
ATOM 536 O O . ARG A 1 71 ? 5.486 -6.176 -2.962 1.00 91.19 71 ARG A O 1
ATOM 543 N N . LYS A 1 72 ? 7.401 -6.563 -4.080 1.00 91.81 72 LYS A N 1
ATOM 544 C CA . LYS A 1 72 ? 8.156 -7.069 -2.923 1.00 91.81 72 LYS A CA 1
ATOM 545 C C . LYS A 1 72 ? 8.369 -5.991 -1.862 1.00 91.81 72 LYS A C 1
ATOM 547 O O . LYS A 1 72 ? 8.196 -6.268 -0.679 1.00 91.81 72 LYS A O 1
ATOM 552 N N . LEU A 1 73 ? 8.687 -4.765 -2.283 1.00 93.25 73 LEU A N 1
ATOM 553 C CA . LEU A 1 73 ? 8.788 -3.614 -1.386 1.00 93.25 73 LEU A CA 1
ATOM 554 C C . LEU A 1 73 ? 7.460 -3.364 -0.658 1.00 93.25 73 LEU A C 1
ATOM 556 O O . LEU A 1 73 ? 7.447 -3.201 0.559 1.00 93.25 73 LEU A O 1
ATOM 560 N N . ALA A 1 74 ? 6.345 -3.370 -1.393 1.00 95.06 74 ALA A N 1
ATOM 561 C CA . ALA A 1 74 ? 5.019 -3.187 -0.818 1.00 95.06 74 ALA A CA 1
ATOM 562 C C . ALA A 1 74 ? 4.628 -4.324 0.142 1.00 95.06 74 ALA A C 1
ATOM 564 O O . ALA A 1 74 ? 4.129 -4.033 1.222 1.00 95.06 74 ALA A O 1
ATOM 565 N N . ASP A 1 75 ? 4.883 -5.591 -0.207 1.00 95.50 75 ASP A N 1
ATOM 566 C CA . ASP A 1 75 ? 4.653 -6.749 0.678 1.00 95.50 75 ASP A CA 1
ATOM 567 C C . ASP A 1 75 ? 5.401 -6.589 2.004 1.00 95.50 75 ASP A C 1
ATOM 569 O O . ASP A 1 75 ? 4.799 -6.622 3.077 1.00 95.50 75 ASP A O 1
ATOM 573 N N . CYS A 1 76 ? 6.703 -6.304 1.928 1.00 95.00 76 CYS A N 1
ATOM 574 C CA . CYS A 1 76 ? 7.528 -6.065 3.105 1.00 95.00 76 CYS A CA 1
ATOM 575 C C . CYS A 1 76 ? 6.970 -4.916 3.962 1.00 95.00 76 CYS A C 1
ATOM 577 O O . CYS A 1 76 ? 6.716 -5.104 5.153 1.00 95.00 76 CYS A O 1
ATOM 579 N N . ALA A 1 77 ? 6.686 -3.754 3.364 1.00 96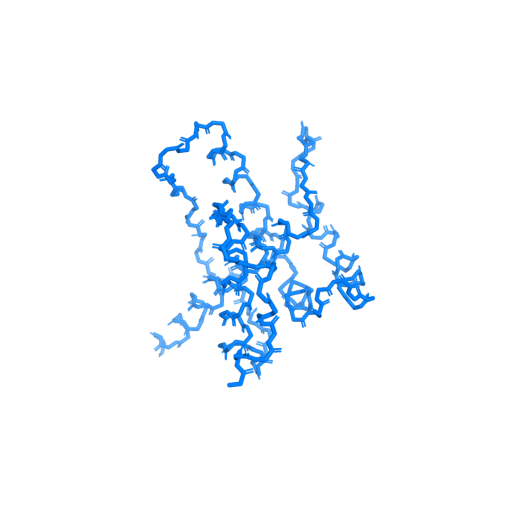.00 77 ALA A N 1
ATOM 580 C CA . ALA A 1 77 ? 6.181 -2.599 4.106 1.00 96.00 77 ALA A CA 1
ATOM 581 C C . ALA A 1 77 ? 4.820 -2.869 4.766 1.00 96.00 77 ALA A C 1
ATOM 583 O O . ALA A 1 77 ? 4.591 -2.453 5.900 1.00 96.00 77 ALA A O 1
ATOM 584 N N . VAL A 1 78 ? 3.928 -3.605 4.096 1.00 97.12 78 VAL A N 1
ATOM 585 C CA . VAL A 1 78 ? 2.626 -3.999 4.654 1.00 97.12 78 VAL A CA 1
ATOM 586 C C . VAL A 1 78 ? 2.786 -4.961 5.831 1.00 97.12 78 VAL A C 1
ATOM 588 O O . VAL A 1 78 ? 2.041 -4.855 6.800 1.00 97.12 78 VAL A O 1
ATOM 591 N N . ARG A 1 79 ? 3.748 -5.887 5.784 1.00 95.88 79 ARG A N 1
ATOM 592 C CA . ARG A 1 79 ? 4.031 -6.798 6.905 1.00 95.88 79 ARG A CA 1
ATOM 593 C C . ARG A 1 79 ? 4.603 -6.070 8.116 1.00 95.88 79 ARG A C 1
ATOM 595 O O . ARG A 1 79 ? 4.254 -6.421 9.238 1.00 95.88 79 ARG A O 1
ATOM 602 N N . HIS A 1 80 ? 5.445 -5.062 7.894 1.00 95.56 80 HIS A N 1
ATOM 603 C CA . HIS A 1 80 ? 6.016 -4.245 8.967 1.00 95.56 80 HIS A CA 1
ATOM 604 C C . HIS A 1 80 ? 5.016 -3.242 9.561 1.00 95.56 80 HIS A C 1
ATOM 606 O O . HIS A 1 80 ? 5.027 -3.012 10.769 1.00 95.56 80 HIS A O 1
ATOM 612 N N . GLY A 1 81 ? 4.129 -2.681 8.736 1.00 96.25 81 GLY A N 1
ATOM 613 C CA . GLY A 1 81 ? 3.142 -1.681 9.143 1.00 96.25 81 GLY A CA 1
ATOM 614 C C . GLY A 1 81 ? 1.734 -1.975 8.622 1.00 96.25 81 GLY A C 1
ATOM 615 O O . GLY A 1 81 ? 1.218 -1.185 7.827 1.00 96.25 81 GLY A O 1
ATOM 616 N N . PRO A 1 82 ? 1.067 -3.064 9.055 1.00 96.38 82 PRO A N 1
ATOM 617 C CA . PRO A 1 82 ? -0.236 -3.460 8.511 1.00 96.38 82 PRO A CA 1
ATOM 618 C C . PRO A 1 82 ? -1.327 -2.414 8.769 1.00 96.38 82 PRO A C 1
ATOM 620 O O . PRO A 1 82 ? -2.159 -2.145 7.900 1.00 96.38 82 PRO A O 1
ATOM 623 N N . SER A 1 83 ? -1.301 -1.774 9.941 1.00 96.75 83 SER A N 1
ATOM 624 C CA . SER A 1 83 ? -2.236 -0.702 10.299 1.00 96.75 83 SER A CA 1
ATOM 625 C C . SER A 1 83 ? -2.033 0.553 9.449 1.00 96.75 83 SER A C 1
ATOM 627 O O . SER A 1 83 ? -3.010 1.098 8.937 1.00 96.75 83 SER A O 1
ATOM 629 N N . ASP A 1 84 ? -0.786 0.982 9.247 1.00 97.75 84 ASP A N 1
ATOM 630 C CA . ASP A 1 84 ? -0.462 2.177 8.456 1.00 97.75 84 ASP A CA 1
ATOM 631 C C . ASP A 1 84 ? -0.762 1.950 6.968 1.00 97.75 84 ASP A C 1
ATOM 633 O O . ASP A 1 84 ? -1.352 2.801 6.298 1.00 97.75 84 ASP A O 1
ATOM 637 N N . ALA A 1 85 ? -0.458 0.753 6.456 1.00 97.62 85 ALA A N 1
ATOM 638 C CA . ALA A 1 85 ? -0.819 0.352 5.102 1.00 97.62 85 ALA A CA 1
ATOM 639 C C . ALA A 1 85 ? -2.338 0.366 4.893 1.00 97.62 85 ALA A C 1
ATOM 641 O O . ALA A 1 85 ? -2.829 0.881 3.886 1.00 97.62 85 ALA A O 1
ATOM 642 N N . ARG A 1 86 ? -3.098 -0.150 5.864 1.00 97.75 86 ARG A N 1
ATOM 643 C CA . ARG A 1 86 ? -4.563 -0.112 5.839 1.00 97.75 86 ARG A CA 1
ATOM 644 C C . ARG A 1 86 ? -5.099 1.314 5.841 1.00 97.75 86 ARG A C 1
ATOM 646 O O . ARG A 1 86 ? -6.024 1.603 5.084 1.00 97.75 86 ARG A O 1
ATOM 653 N N . GLN A 1 87 ? -4.539 2.200 6.662 1.00 97.38 87 GLN A N 1
ATOM 654 C CA . GLN A 1 87 ? -4.922 3.614 6.663 1.00 97.38 87 GLN A CA 1
ATOM 655 C C . GLN A 1 87 ? -4.693 4.254 5.291 1.00 97.38 87 GLN A C 1
ATOM 657 O O . GLN A 1 87 ? -5.566 4.968 4.804 1.00 97.38 87 GLN A O 1
ATOM 662 N N . LEU A 1 88 ? -3.568 3.953 4.636 1.00 97.62 88 LEU A N 1
ATOM 663 C CA . LEU A 1 88 ? -3.269 4.484 3.308 1.00 97.62 88 LEU A CA 1
ATOM 664 C C . LEU A 1 88 ? -4.249 3.993 2.237 1.00 97.62 88 LEU A C 1
ATOM 666 O O . LEU A 1 88 ? -4.716 4.793 1.419 1.00 97.62 88 LEU A O 1
ATOM 670 N N . VAL A 1 89 ? -4.557 2.695 2.229 1.00 97.12 89 VAL A N 1
ATOM 671 C CA . VAL A 1 89 ? -5.491 2.103 1.258 1.00 97.12 89 VAL A CA 1
ATOM 672 C C . VAL A 1 89 ? -6.890 2.683 1.445 1.00 97.12 89 VAL A C 1
ATOM 674 O O . VAL A 1 89 ? -7.508 3.090 0.473 1.00 97.12 89 VAL A O 1
ATOM 677 N N . LEU A 1 90 ? -7.362 2.832 2.684 1.00 96.62 90 LEU A N 1
ATOM 678 C CA . LEU A 1 90 ? -8.699 3.374 2.954 1.00 96.62 90 LEU A CA 1
ATOM 679 C C . LEU A 1 90 ? -8.806 4.902 2.827 1.00 96.62 90 LEU A C 1
ATOM 681 O O . LEU A 1 90 ? -9.908 5.451 2.874 1.00 96.62 90 LEU A O 1
ATOM 685 N N . ALA A 1 91 ? -7.684 5.611 2.696 1.00 96.88 91 ALA A N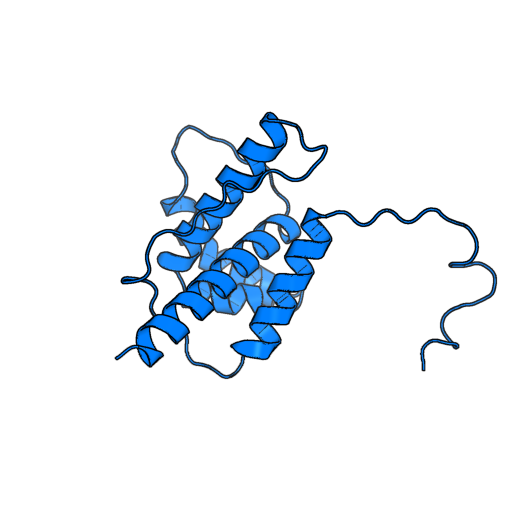 1
ATOM 686 C CA . ALA A 1 91 ? -7.695 7.057 2.545 1.00 96.88 91 ALA A CA 1
ATOM 687 C C . ALA A 1 91 ? -8.218 7.468 1.153 1.00 96.88 91 ALA A C 1
ATOM 689 O O . ALA A 1 91 ? -7.777 6.908 0.142 1.00 96.88 91 ALA A O 1
ATOM 690 N N . PRO A 1 92 ? -9.078 8.500 1.050 1.00 94.06 92 PRO A N 1
ATOM 691 C CA . PRO A 1 92 ? -9.492 9.038 -0.242 1.00 94.06 92 PRO A CA 1
ATOM 692 C C . PRO A 1 92 ? -8.295 9.549 -1.052 1.00 94.06 92 PRO A C 1
ATOM 694 O O . PRO A 1 92 ? -7.430 10.248 -0.515 1.00 94.06 92 PRO A O 1
ATOM 697 N N . ILE A 1 93 ? -8.258 9.230 -2.346 1.00 90.62 93 ILE A N 1
ATOM 698 C CA . ILE A 1 93 ? -7.177 9.644 -3.251 1.00 90.62 93 ILE A CA 1
ATOM 699 C C . ILE A 1 93 ? -7.094 11.175 -3.319 1.00 90.62 93 ILE A C 1
ATOM 701 O O . ILE A 1 93 ? -8.111 11.857 -3.434 1.00 90.62 93 ILE A O 1
ATOM 705 N N . GLY A 1 94 ? -5.878 11.717 -3.248 1.00 90.69 94 GLY A N 1
ATOM 706 C CA . GLY A 1 94 ? -5.598 13.153 -3.302 1.00 90.69 94 GLY A CA 1
ATOM 707 C C . GLY A 1 94 ? -5.918 13.913 -2.012 1.00 90.69 94 GLY A C 1
ATOM 708 O O . GLY A 1 94 ? -5.781 15.133 -1.977 1.00 90.69 94 GLY A O 1
ATOM 709 N N . SER A 1 95 ? -6.342 13.226 -0.949 1.00 96.00 95 SER A N 1
ATOM 710 C CA . SER A 1 95 ? -6.703 13.869 0.316 1.00 96.00 95 SER A CA 1
ATOM 711 C C . SER A 1 95 ? -5.500 14.137 1.230 1.00 96.00 95 SER A C 1
ATOM 713 O O . SER A 1 95 ? -4.425 13.540 1.111 1.00 96.00 95 SER A O 1
ATOM 715 N N . VAL A 1 96 ? -5.709 15.007 2.223 1.00 97.31 96 VAL A N 1
ATOM 716 C CA . VAL A 1 96 ? -4.758 15.211 3.330 1.00 97.31 96 VAL A CA 1
ATOM 717 C C . VAL A 1 96 ? -4.552 13.913 4.118 1.00 97.31 96 VAL A C 1
ATOM 719 O O . VAL A 1 96 ? -3.425 13.609 4.507 1.00 97.31 96 VAL A O 1
ATOM 722 N N . ALA A 1 97 ? -5.610 13.110 4.286 1.00 97.25 97 ALA A N 1
ATOM 723 C CA . ALA A 1 97 ? -5.533 11.811 4.950 1.00 97.25 97 ALA A CA 1
ATOM 724 C C . ALA A 1 97 ? -4.603 10.841 4.205 1.00 97.25 97 ALA A C 1
ATOM 726 O O . ALA A 1 97 ? -3.788 10.175 4.835 1.00 97.25 97 ALA A O 1
ATOM 727 N N . GLU A 1 98 ? -4.651 10.814 2.870 1.00 96.75 98 GLU A N 1
ATOM 728 C CA . GLU A 1 98 ? -3.732 9.995 2.070 1.00 96.75 98 GLU A CA 1
ATOM 729 C C . GLU A 1 98 ? -2.283 10.458 2.242 1.00 96.75 98 GLU A C 1
ATOM 731 O O . GLU A 1 98 ? -1.382 9.640 2.418 1.00 96.75 98 GLU A O 1
ATOM 736 N N . THR A 1 99 ? -2.047 11.771 2.246 1.00 97.00 99 THR A N 1
ATOM 737 C CA . THR A 1 99 ? -0.700 12.319 2.459 1.00 97.00 99 THR A CA 1
ATOM 738 C C . THR A 1 99 ? -0.158 11.973 3.845 1.00 97.00 99 THR A C 1
ATOM 740 O O . THR A 1 99 ? 0.997 11.564 3.959 1.00 97.00 99 THR A O 1
ATOM 743 N N . SER A 1 100 ? -0.986 12.082 4.884 1.00 97.88 100 SER A N 1
ATOM 744 C CA . SER A 1 100 ? -0.616 11.700 6.248 1.00 97.88 100 SER A CA 1
ATOM 745 C C . SER A 1 100 ? -0.330 10.200 6.363 1.00 97.88 100 SER A C 1
ATOM 747 O O . SER A 1 100 ? 0.699 9.825 6.923 1.00 97.88 100 SER A O 1
ATOM 749 N N . ALA A 1 101 ? -1.166 9.350 5.760 1.00 97.94 101 ALA A N 1
ATOM 750 C CA . ALA A 1 101 ? -0.976 7.903 5.769 1.00 97.94 101 ALA A CA 1
ATOM 751 C C . ALA A 1 101 ? 0.295 7.469 5.016 1.00 97.94 101 ALA A C 1
ATOM 753 O O . ALA A 1 101 ? 0.997 6.563 5.458 1.00 97.94 101 ALA A O 1
ATOM 754 N N . PHE A 1 102 ? 0.657 8.153 3.924 1.00 97.44 102 PHE A N 1
ATOM 755 C CA . PHE A 1 102 ? 1.965 7.958 3.290 1.00 97.44 102 PHE A CA 1
ATOM 756 C C . PHE A 1 102 ? 3.119 8.293 4.238 1.00 97.44 102 PHE A C 1
ATOM 758 O O . PHE A 1 102 ? 4.096 7.548 4.291 1.00 97.44 102 PHE A O 1
ATOM 765 N N . GLY A 1 103 ? 3.011 9.392 4.988 1.00 97.31 103 GLY A N 1
ATOM 766 C CA . GLY A 1 103 ? 4.006 9.771 5.991 1.00 97.31 103 GLY A CA 1
ATOM 767 C C . GLY A 1 103 ? 4.186 8.690 7.057 1.00 97.31 103 GLY A C 1
ATOM 768 O O . GLY A 1 103 ? 5.316 8.300 7.335 1.00 97.31 103 GLY A O 1
ATOM 769 N N . ALA A 1 104 ? 3.084 8.145 7.577 1.00 97.88 104 ALA A N 1
ATOM 770 C CA . ALA A 1 104 ? 3.103 7.061 8.561 1.00 97.88 104 ALA A CA 1
ATOM 771 C C . ALA A 1 104 ? 3.721 5.763 8.014 1.00 97.88 104 ALA A C 1
ATOM 773 O O . ALA A 1 104 ? 4.448 5.079 8.725 1.00 97.88 104 ALA A O 1
ATOM 774 N N . LEU A 1 105 ? 3.490 5.444 6.737 1.00 97.12 105 LEU A N 1
ATOM 775 C CA . LEU A 1 105 ? 4.016 4.226 6.116 1.00 97.12 105 LEU A CA 1
ATOM 776 C C . LEU A 1 105 ? 5.483 4.345 5.659 1.00 97.12 105 LEU A C 1
ATOM 778 O O . LEU A 1 105 ? 6.151 3.337 5.428 1.00 97.12 105 LEU A O 1
ATOM 782 N N . THR A 1 106 ? 6.001 5.568 5.520 1.00 95.12 106 THR A N 1
ATOM 783 C CA . THR A 1 106 ? 7.352 5.835 4.995 1.00 95.12 106 THR A CA 1
ATOM 784 C C . THR A 1 106 ? 8.467 5.104 5.759 1.00 95.12 106 THR A C 1
ATOM 786 O O . THR A 1 106 ? 9.311 4.508 5.093 1.00 95.12 106 THR A O 1
ATOM 789 N N . PRO A 1 107 ? 8.496 5.062 7.106 1.00 96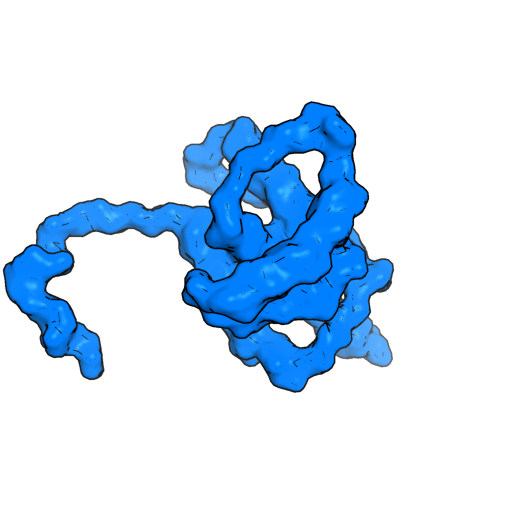.12 107 PRO A N 1
ATOM 790 C CA . PRO A 1 107 ? 9.527 4.324 7.837 1.00 96.12 107 PRO A CA 1
ATOM 791 C C . PRO A 1 107 ? 9.566 2.827 7.495 1.00 96.12 107 PRO A C 1
ATOM 793 O O . PRO A 1 107 ? 10.649 2.264 7.349 1.00 96.12 107 PRO A O 1
ATOM 796 N N . HIS A 1 108 ? 8.400 2.200 7.300 1.00 96.25 108 HIS A N 1
ATOM 797 C CA . HIS A 1 108 ? 8.293 0.784 6.922 1.00 96.25 108 HIS A CA 1
ATOM 798 C C . HIS A 1 108 ? 8.795 0.540 5.498 1.00 96.25 108 HIS A C 1
ATOM 800 O O . HIS A 1 108 ? 9.461 -0.456 5.238 1.00 96.25 108 HIS A O 1
ATOM 806 N N . LEU A 1 109 ? 8.528 1.475 4.580 1.00 94.00 109 LEU A N 1
ATOM 807 C CA . LEU A 1 109 ? 9.086 1.436 3.227 1.00 94.00 109 LEU A CA 1
ATOM 808 C C . LEU A 1 109 ? 10.613 1.546 3.261 1.00 94.00 109 LEU A C 1
ATOM 810 O O . LEU A 1 109 ? 11.286 0.734 2.633 1.00 94.00 109 LEU A O 1
ATOM 814 N N . SER A 1 110 ? 11.159 2.494 4.025 1.00 92.06 110 SER A N 1
ATOM 815 C CA . SER A 1 110 ? 12.607 2.685 4.158 1.00 92.06 110 SER A CA 1
ATOM 816 C C . SER A 1 110 ? 13.306 1.461 4.752 1.00 92.06 110 SER A C 1
ATOM 818 O O . SER A 1 110 ? 14.356 1.070 4.254 1.00 92.06 110 SER A O 1
ATOM 820 N N . ALA A 1 111 ? 12.713 0.816 5.762 1.00 92.44 111 ALA A N 1
ATOM 821 C CA . ALA A 1 111 ? 13.253 -0.409 6.360 1.00 92.44 111 ALA A CA 1
ATOM 822 C C . ALA A 1 111 ? 13.302 -1.595 5.375 1.00 92.44 111 ALA A C 1
ATOM 824 O O . ALA A 1 111 ? 14.114 -2.503 5.535 1.00 92.44 111 ALA A O 1
ATOM 825 N N . CYS A 1 112 ? 12.446 -1.573 4.353 1.00 92.75 112 CYS A N 1
ATOM 826 C CA . CYS A 1 112 ? 12.343 -2.604 3.324 1.00 92.75 112 CYS A CA 1
ATOM 827 C C . CYS A 1 112 ? 13.158 -2.302 2.054 1.00 92.75 112 CYS A C 1
ATOM 829 O O . CYS A 1 112 ? 13.183 -3.125 1.134 1.00 92.75 112 CYS A O 1
ATOM 831 N N . MET A 1 113 ? 13.803 -1.135 1.963 1.00 88.94 113 MET A N 1
ATOM 832 C CA . MET A 1 113 ? 14.671 -0.779 0.842 1.00 88.94 113 MET A CA 1
ATOM 833 C C . MET A 1 113 ? 16.105 -1.268 1.076 1.00 88.94 113 MET A C 1
ATOM 835 O O . MET A 1 113 ? 16.649 -1.167 2.170 1.00 88.94 113 MET A O 1
ATOM 839 N N . THR A 1 114 ? 16.749 -1.765 0.022 1.00 76.75 114 THR A N 1
ATOM 840 C CA . THR A 1 114 ? 18.191 -2.055 0.019 1.00 76.75 114 THR A CA 1
ATOM 841 C C . THR A 1 114 ? 18.979 -0.781 -0.297 1.00 76.75 114 THR A C 1
ATOM 843 O O . THR A 1 114 ? 18.587 -0.045 -1.204 1.00 76.75 114 THR A O 1
ATOM 846 N N . ASN A 1 115 ? 20.101 -0.550 0.392 1.00 68.44 115 ASN A N 1
ATOM 847 C CA . ASN A 1 115 ? 20.838 0.727 0.388 1.00 68.44 115 ASN A CA 1
ATOM 848 C C . ASN A 1 115 ? 21.359 1.209 -0.986 1.00 68.44 115 ASN A C 1
ATOM 850 O O . ASN A 1 115 ? 21.653 2.392 -1.127 1.00 68.44 115 ASN A O 1
ATOM 854 N N . ASP A 1 116 ? 21.413 0.347 -2.005 1.00 74.31 116 ASP A N 1
ATOM 855 C CA . ASP A 1 116 ? 22.058 0.660 -3.292 1.00 74.31 116 ASP A CA 1
ATOM 856 C C . ASP A 1 116 ? 21.082 0.873 -4.463 1.00 74.31 116 ASP A C 1
ATOM 858 O O . ASP A 1 116 ? 21.500 0.995 -5.616 1.00 74.31 116 ASP A O 1
ATOM 862 N N . VAL A 1 117 ? 19.766 0.912 -4.209 1.00 75.50 117 VAL A N 1
ATOM 863 C CA . VAL A 1 117 ? 18.757 0.986 -5.279 1.00 75.50 117 VAL A CA 1
ATOM 864 C C . VAL A 1 117 ? 17.894 2.236 -5.151 1.00 75.50 117 VAL A C 1
ATOM 866 O O . VAL A 1 117 ? 17.113 2.394 -4.216 1.00 75.50 117 VAL A O 1
ATOM 869 N N . THR A 1 118 ? 17.968 3.107 -6.161 1.00 80.31 118 THR A N 1
ATOM 870 C CA . THR A 1 118 ? 17.016 4.214 -6.320 1.00 80.31 118 THR A CA 1
ATOM 871 C C . THR A 1 118 ? 15.809 3.746 -7.125 1.00 80.31 118 THR A C 1
ATOM 873 O O . THR A 1 118 ? 15.922 3.439 -8.312 1.00 80.31 118 THR A O 1
ATOM 876 N N . LEU A 1 119 ? 14.634 3.740 -6.500 1.00 82.19 119 LEU A N 1
ATOM 877 C CA . LEU A 1 119 ? 13.368 3.433 -7.160 1.00 82.19 119 LEU A CA 1
ATOM 878 C C . LEU A 1 119 ? 12.593 4.723 -7.435 1.00 82.19 119 LEU A C 1
ATOM 880 O O . LEU A 1 119 ? 12.446 5.572 -6.560 1.00 82.19 119 LEU A O 1
ATOM 884 N N . LYS A 1 120 ? 12.071 4.863 -8.657 1.00 83.69 120 LYS A N 1
ATOM 885 C CA . LYS A 1 120 ? 11.187 5.969 -9.039 1.00 83.69 120 LYS A CA 1
ATOM 886 C C . LYS A 1 120 ? 9.780 5.439 -9.265 1.00 83.69 120 LYS A C 1
ATOM 888 O O . LYS A 1 120 ? 9.566 4.568 -10.103 1.00 83.69 120 LYS A O 1
ATOM 893 N N . PHE A 1 121 ? 8.818 5.984 -8.535 1.00 86.81 121 PHE A N 1
ATOM 894 C CA . PHE A 1 121 ? 7.407 5.639 -8.658 1.00 86.81 121 PHE A CA 1
ATOM 895 C C . PHE A 1 121 ? 6.536 6.831 -8.262 1.00 86.81 121 PHE A C 1
ATOM 897 O O . PHE A 1 121 ? 6.950 7.703 -7.500 1.00 86.81 121 PHE A O 1
ATOM 904 N N . SER A 1 122 ? 5.311 6.869 -8.784 1.00 89.38 122 SER A N 1
ATOM 905 C CA . SER A 1 122 ? 4.307 7.835 -8.339 1.00 89.38 122 SER A CA 1
ATOM 906 C C . SER A 1 122 ? 3.627 7.351 -7.054 1.00 89.38 122 SER A C 1
ATOM 908 O O . SER A 1 122 ? 3.590 6.148 -6.779 1.00 89.38 122 SER A O 1
ATOM 910 N N . LYS A 1 123 ? 3.017 8.276 -6.298 1.00 90.75 123 LYS A N 1
ATOM 911 C CA . LYS A 1 123 ? 2.161 7.930 -5.147 1.00 90.75 123 LYS A CA 1
ATOM 912 C C . LYS A 1 123 ? 1.049 6.958 -5.544 1.00 90.75 123 LYS A C 1
ATOM 914 O O . LYS A 1 123 ? 0.833 5.967 -4.860 1.00 90.75 123 LYS A O 1
ATOM 919 N N . PHE A 1 124 ? 0.399 7.200 -6.681 1.00 90.31 124 PHE A N 1
ATOM 920 C CA . PHE A 1 124 ? -0.664 6.334 -7.186 1.00 90.31 124 PHE A CA 1
ATOM 921 C C . PHE A 1 124 ? -0.166 4.905 -7.455 1.00 90.31 124 PHE A C 1
ATOM 923 O O . PHE A 1 124 ? -0.772 3.939 -6.997 1.00 90.31 124 PHE A O 1
ATOM 930 N N . THR A 1 125 ? 0.978 4.767 -8.133 1.00 89.81 125 THR A N 1
ATOM 931 C CA . THR A 1 125 ? 1.596 3.463 -8.406 1.00 89.81 125 THR A CA 1
ATOM 932 C C . THR A 1 125 ? 1.946 2.733 -7.111 1.00 89.81 125 THR A C 1
ATOM 934 O O . THR A 1 125 ? 1.621 1.556 -6.965 1.00 89.81 125 THR A O 1
ATOM 937 N N . LEU A 1 126 ? 2.580 3.424 -6.160 1.00 92.88 126 LEU A N 1
ATOM 938 C CA . LEU A 1 126 ? 2.967 2.834 -4.881 1.00 92.88 126 LEU A CA 1
ATOM 939 C C . LEU A 1 126 ? 1.741 2.402 -4.061 1.00 92.88 126 LEU A C 1
ATOM 941 O O . LEU A 1 126 ? 1.698 1.264 -3.601 1.00 92.88 126 LEU A O 1
ATOM 945 N N . LYS A 1 127 ? 0.719 3.262 -3.936 1.00 95.44 127 LYS A N 1
ATOM 946 C CA . LYS A 1 127 ? -0.545 2.916 -3.266 1.00 95.44 127 LYS A CA 1
ATOM 947 C C . LYS A 1 127 ? -1.200 1.692 -3.898 1.00 95.44 127 LYS A C 1
ATOM 949 O O . LYS A 1 127 ? -1.669 0.824 -3.173 1.00 95.44 127 LYS A O 1
ATOM 954 N N . GLY A 1 128 ? -1.170 1.581 -5.226 1.00 94.38 128 GLY A N 1
ATOM 955 C CA . GLY A 1 128 ? -1.661 0.406 -5.941 1.00 94.38 128 GLY A CA 1
ATOM 956 C C . GLY A 1 128 ? -0.977 -0.897 -5.526 1.00 94.38 128 GLY A C 1
ATOM 957 O O . GLY A 1 128 ? -1.653 -1.891 -5.267 1.00 94.38 128 GLY A O 1
ATOM 958 N N . TYR A 1 129 ? 0.355 -0.897 -5.418 1.00 94.94 129 TYR A N 1
ATOM 959 C CA . TYR A 1 129 ? 1.101 -2.074 -4.963 1.00 94.94 129 TYR A CA 1
ATOM 960 C C . TYR A 1 129 ? 0.874 -2.390 -3.484 1.00 94.94 129 TYR A C 1
ATOM 962 O O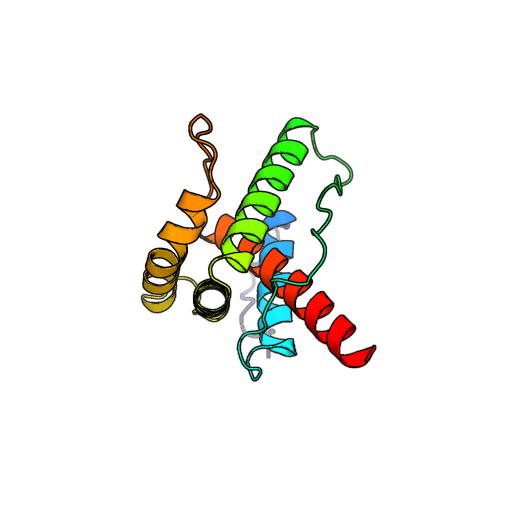 . TYR A 1 129 ? 0.773 -3.561 -3.126 1.00 94.94 129 TYR A O 1
ATOM 970 N N . ILE A 1 130 ? 0.738 -1.367 -2.639 1.00 97.00 130 ILE A N 1
ATOM 971 C CA . ILE A 1 130 ? 0.392 -1.533 -1.220 1.00 97.00 130 ILE A CA 1
ATOM 972 C C . ILE A 1 130 ? -1.007 -2.137 -1.083 1.00 97.00 130 ILE A C 1
ATOM 974 O O . ILE A 1 130 ? -1.181 -3.089 -0.330 1.00 97.00 130 ILE A O 1
ATOM 978 N N . GLY A 1 131 ? -1.981 -1.655 -1.859 1.00 97.00 131 GLY A N 1
ATOM 979 C CA . GLY A 1 131 ? -3.326 -2.226 -1.925 1.00 97.00 131 GLY A CA 1
ATOM 980 C C . GLY A 1 131 ? -3.321 -3.681 -2.394 1.00 97.00 131 GLY A C 1
ATOM 981 O O . GLY A 1 131 ? -3.965 -4.525 -1.773 1.00 97.00 131 GLY A O 1
ATOM 982 N N . GLU A 1 132 ? -2.547 -4.005 -3.438 1.00 96.06 132 GLU A N 1
ATOM 983 C CA . GLU A 1 132 ? -2.368 -5.386 -3.905 1.00 96.06 132 GLU A CA 1
ATOM 984 C C . GLU A 1 132 ? -1.812 -6.292 -2.799 1.00 96.06 132 GLU A C 1
ATOM 986 O O . GLU A 1 132 ? -2.374 -7.359 -2.532 1.00 96.06 132 GLU A O 1
ATOM 991 N N . ALA A 1 133 ? -0.710 -5.888 -2.167 1.00 96.19 133 ALA A N 1
ATOM 992 C CA . ALA A 1 133 ? -0.072 -6.658 -1.107 1.00 96.19 133 ALA A CA 1
ATOM 993 C C . ALA A 1 133 ? -1.011 -6.840 0.091 1.00 96.19 133 ALA A C 1
ATOM 995 O O . ALA A 1 133 ? -1.266 -7.972 0.503 1.00 96.19 133 ALA A O 1
ATOM 996 N N . LEU A 1 134 ? -1.600 -5.748 0.581 1.00 97.56 134 LEU A N 1
ATOM 997 C CA . LEU A 1 134 ? -2.510 -5.758 1.720 1.00 97.56 134 LEU A CA 1
ATOM 998 C C . LEU A 1 134 ? -3.719 -6.657 1.477 1.00 97.56 134 LEU A C 1
ATOM 1000 O O . LEU A 1 134 ? -4.057 -7.465 2.342 1.00 97.56 134 LEU A O 1
ATOM 1004 N N . TYR A 1 135 ? -4.345 -6.581 0.303 1.00 97.12 135 TYR A N 1
ATOM 1005 C CA . TYR A 1 135 ? -5.474 -7.444 -0.027 1.00 97.12 135 TYR A CA 1
ATOM 1006 C C . TYR A 1 135 ? -5.087 -8.924 -0.049 1.00 97.12 135 TYR A C 1
ATOM 1008 O O . TYR A 1 135 ? -5.740 -9.748 0.593 1.00 97.12 135 TYR A O 1
ATOM 1016 N N . ARG A 1 136 ? -4.005 -9.276 -0.752 1.00 95.50 136 ARG A N 1
ATOM 1017 C CA . ARG A 1 136 ? -3.569 -10.674 -0.886 1.00 95.50 136 ARG A CA 1
ATOM 1018 C C . ARG A 1 136 ? -3.159 -11.276 0.461 1.00 95.50 136 ARG A C 1
ATOM 1020 O O . ARG A 1 136 ? -3.552 -12.405 0.748 1.00 95.50 136 ARG A O 1
ATOM 1027 N N . LEU A 1 137 ? -2.445 -10.519 1.297 1.00 96.12 137 LEU A N 1
ATOM 1028 C CA . LEU A 1 137 ? -2.099 -10.927 2.664 1.00 96.12 137 LEU A CA 1
ATOM 1029 C C . LEU A 1 137 ? -3.350 -11.121 3.522 1.00 96.12 137 LEU A C 1
ATOM 1031 O O . LEU A 1 137 ? -3.461 -12.113 4.237 1.00 96.12 137 LEU A O 1
ATOM 1035 N N . SER A 1 138 ? -4.323 -10.218 3.401 1.00 96.19 138 SER A N 1
ATOM 1036 C CA . SER A 1 138 ? -5.567 -10.278 4.173 1.00 96.19 138 SER A CA 1
ATOM 1037 C C . SER A 1 138 ? -6.426 -11.489 3.792 1.00 96.19 138 SER A C 1
ATOM 1039 O O . SER A 1 138 ? -6.972 -12.163 4.666 1.00 96.19 138 SER A O 1
ATOM 1041 N N . ILE A 1 139 ? -6.500 -11.835 2.502 1.00 95.31 139 ILE A N 1
ATOM 1042 C CA . ILE A 1 139 ? -7.161 -13.063 2.029 1.00 95.31 139 ILE A CA 1
ATOM 1043 C C . ILE A 1 139 ? -6.447 -14.317 2.547 1.00 95.31 139 ILE A C 1
ATOM 1045 O O . ILE A 1 139 ? -7.111 -15.247 3.018 1.00 95.31 139 ILE A O 1
ATOM 1049 N N . ALA A 1 140 ? -5.113 -14.349 2.496 1.00 93.88 140 ALA A N 1
ATOM 1050 C CA . ALA A 1 140 ? -4.334 -15.474 3.005 1.00 93.88 140 ALA A CA 1
ATOM 1051 C C . ALA A 1 140 ? -4.529 -15.652 4.522 1.00 93.88 140 ALA A C 1
ATOM 1053 O O . ALA A 1 140 ? -4.819 -16.759 4.975 1.00 93.88 140 ALA A O 1
ATOM 1054 N N . ALA A 1 141 ? -4.482 -14.560 5.290 1.00 93.44 141 ALA A N 1
ATOM 1055 C CA . ALA A 1 141 ? -4.714 -14.568 6.733 1.00 93.44 141 ALA A CA 1
ATOM 1056 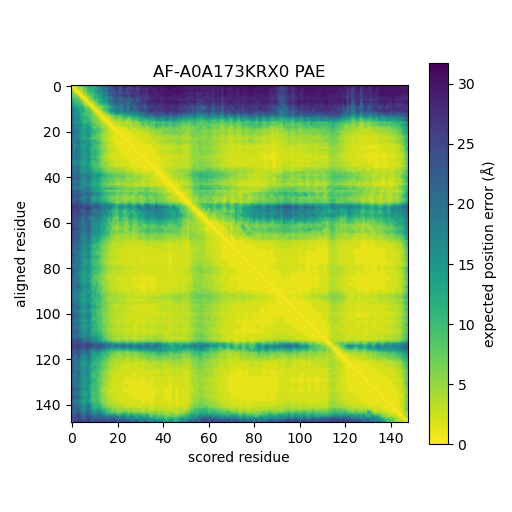C C . ALA A 1 141 ? -6.126 -15.033 7.099 1.00 93.44 141 ALA A C 1
ATOM 1058 O O . ALA A 1 141 ? -6.286 -15.936 7.921 1.00 93.44 141 ALA A O 1
ATOM 1059 N N . ARG A 1 142 ? -7.157 -14.507 6.427 1.00 92.12 142 ARG A N 1
ATOM 1060 C CA . ARG A 1 142 ? -8.543 -14.958 6.618 1.00 92.12 142 ARG A CA 1
ATOM 1061 C C . ARG A 1 142 ? -8.703 -16.455 6.329 1.00 92.12 142 ARG A C 1
ATOM 1063 O O . ARG A 1 142 ? -9.450 -17.136 7.028 1.00 92.12 142 ARG A O 1
ATOM 1070 N N . SER A 1 143 ? -8.012 -16.973 5.314 1.00 88.94 143 SER A N 1
ATOM 1071 C CA . SER A 1 143 ? -8.074 -18.394 4.944 1.00 88.94 143 SER A CA 1
ATOM 1072 C C . SER A 1 143 ? -7.378 -19.289 5.974 1.00 88.94 143 SER A C 1
ATOM 1074 O O . SER A 1 143 ? -7.924 -20.326 6.334 1.00 88.94 143 SER A O 1
ATOM 1076 N N . ALA A 1 144 ? -6.236 -18.852 6.513 1.00 85.75 144 ALA A N 1
ATOM 1077 C CA . ALA A 1 144 ? -5.491 -19.565 7.554 1.00 85.75 144 ALA A CA 1
ATOM 1078 C C . ALA A 1 144 ? -6.217 -19.615 8.913 1.00 85.75 144 ALA A C 1
ATOM 1080 O O . ALA A 1 144 ? -5.973 -20.520 9.712 1.00 85.75 144 ALA A O 1
ATOM 1081 N N . VAL A 1 145 ? -7.098 -18.647 9.194 1.00 80.94 145 VAL A N 1
ATOM 1082 C CA . VAL A 1 145 ? -7.980 -18.678 10.374 1.00 80.94 145 VAL A CA 1
ATOM 1083 C C . VAL A 1 145 ? -9.117 -19.6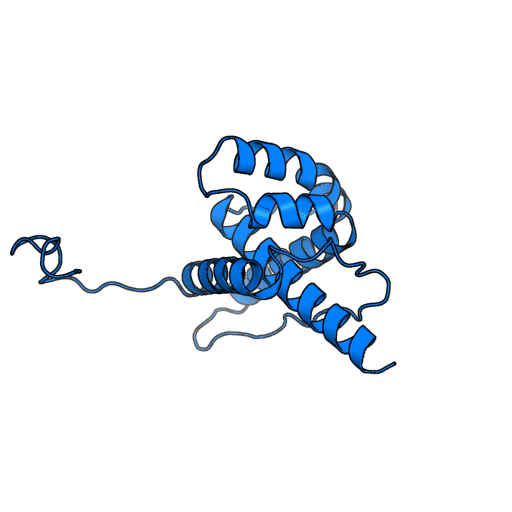79 10.179 1.00 80.94 145 VAL A C 1
ATOM 1085 O O . VAL A 1 145 ? -9.423 -20.423 11.099 1.00 80.94 145 VAL A O 1
ATOM 1088 N N . LYS A 1 146 ? -9.721 -19.737 8.984 1.00 73.19 146 LYS A N 1
ATOM 1089 C CA . LYS A 1 146 ? -10.829 -20.664 8.685 1.00 73.19 146 LYS A CA 1
ATOM 1090 C C . LYS A 1 146 ? -10.422 -22.139 8.631 1.00 73.19 146 LYS A C 1
ATOM 1092 O O . LYS A 1 146 ? -11.296 -22.994 8.699 1.00 73.19 146 LYS A O 1
ATOM 1097 N N . SER A 1 147 ? -9.140 -22.438 8.433 1.00 63.44 147 SER A N 1
ATOM 1098 C CA . SER A 1 147 ? -8.619 -23.809 8.377 1.00 63.44 147 SER A CA 1
ATOM 1099 C C . SER A 1 147 ? -8.229 -24.389 9.744 1.00 63.44 147 SER A C 1
ATOM 1101 O O . SER A 1 147 ? -7.698 -25.497 9.781 1.00 63.44 147 SER A O 1
ATOM 1103 N N . ARG A 1 148 ? -8.418 -23.638 10.836 1.00 50.91 148 ARG A N 1
ATOM 1104 C CA . ARG A 1 148 ? -8.278 -24.120 12.218 1.00 50.91 148 ARG A CA 1
ATOM 1105 C C . ARG A 1 148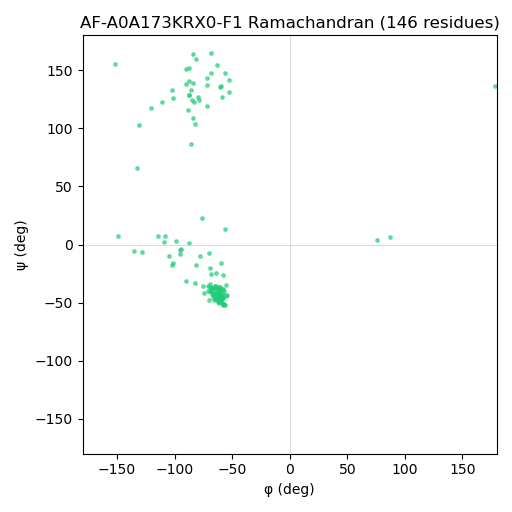 ? -9.652 -24.375 12.814 1.00 50.91 148 ARG A C 1
ATOM 1107 O O . ARG A 1 148 ? -9.741 -25.323 13.618 1.00 50.91 148 ARG A O 1
#

Sequence (148 aa):
MLLKVAINSCLLNGSMTLNSSAYRAAAYDVLYHLDFKKEAPLDFSSITPIEYVQRGKGMTAEDAAGQSVLRKLADCAVRHGPSDARQLVLAPIGSVAETSAFGALTPHLSACMTNDVTLKFSKFTLKGYIGEALYRLSIAARSAVKSR

Secondary structure (DSSP, 8-state):
--TTS--TTSSSS--PPPPHHHHHHHHHHHHHHHHTTTSPPPP-TTSPPPP---PPTT--HHHHHHHHHHHHHHHHHHHH-HHHHHHHHHSPTTSHHHHHHHHHHHHHHHHTS-TT------HHHHHHHHHHHHHHHHHHHHHHHHT-

pLDDT: mean 85.43, std 13.44, range [44.5, 97.94]

Radius of gyration: 17.34 Å; Cα contacts (8 Å, |Δi|>4): 125; chains: 1; bounding box: 50×40×43 Å